Protein AF-B6SBI0-F1 (afdb_monomer_lite)

pLDDT: 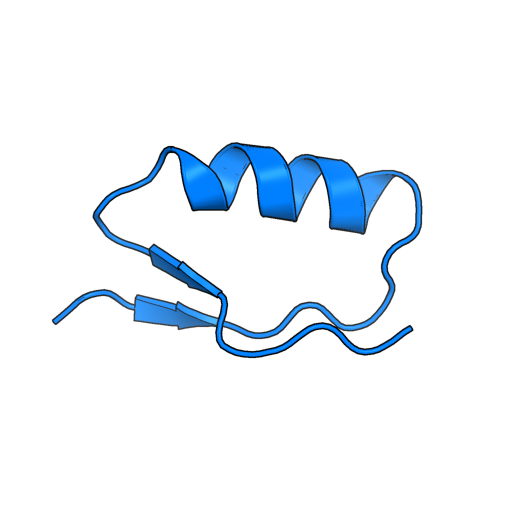mean 96.84, std 3.87, range [80.25, 98.69]

InterPro domains:
  IPR020828 Glyceraldehyde 3-phosphate dehydrogenase, NAD(P) binding domain [PF00044] (4-34)
  IPR036291 NAD(P)-binding domain superfamily [SSF51735] (5-34)

Radius of gyration: 9.18 Å; chains: 1; bounding box: 21×9×27 Å

Sequence (34 aa):
MPTTMGINGFGRIGRLVFRAASGNPDVTVKGVND

Structure (mmCIF, N/CA/C/O backbone):
data_AF-B6SBI0-F1
#
_entry.id   AF-B6SBI0-F1
#
loop_
_atom_site.group_PDB
_atom_site.id
_atom_site.type_symbol
_atom_site.label_atom_id
_atom_site.label_alt_id
_atom_site.label_comp_id
_atom_site.label_asym_id
_atom_site.label_entity_id
_atom_site.label_seq_id
_atom_site.pdbx_PDB_ins_code
_atom_site.Cartn_x
_atom_site.Cartn_y
_atom_site.Cartn_z
_atom_site.occupancy
_atom_site.B_iso_or_equiv
_atom_site.auth_seq_id
_atom_site.auth_comp_id
_atom_site.auth_asym_id
_atom_site.auth_atom_id
_atom_site.pdbx_PDB_model_num
ATOM 1 N N . MET A 1 1 ? -6.552 -4.163 16.747 1.00 80.25 1 MET A N 1
ATOM 2 C CA . MET A 1 1 ? -5.796 -3.051 16.127 1.00 80.25 1 MET A CA 1
ATOM 3 C C . MET A 1 1 ? -5.575 -3.415 14.669 1.00 80.25 1 MET A C 1
ATOM 5 O O . MET A 1 1 ? -5.255 -4.578 14.452 1.00 80.25 1 MET A O 1
ATOM 9 N N . PRO A 1 2 ? -5.768 -2.499 13.704 1.00 89.44 2 PRO A N 1
ATOM 10 C CA . PRO A 1 2 ? -5.520 -2.792 12.293 1.00 89.44 2 PRO A CA 1
ATOM 11 C C . PRO A 1 2 ? -4.066 -3.212 12.072 1.00 89.44 2 PRO A C 1
ATOM 13 O O . PRO A 1 2 ? -3.154 -2.630 12.671 1.00 89.44 2 PRO A O 1
ATOM 16 N N . THR A 1 3 ? -3.847 -4.206 11.218 1.00 96.38 3 THR A N 1
ATOM 17 C CA . THR A 1 3 ? -2.504 -4.659 10.854 1.00 96.38 3 THR A CA 1
ATOM 18 C C . THR A 1 3 ? -1.812 -3.568 10.047 1.00 96.38 3 THR A C 1
ATOM 20 O O . THR A 1 3 ? -2.355 -3.040 9.074 1.00 96.38 3 THR A O 1
ATOM 23 N N . THR A 1 4 ? -0.602 -3.199 10.454 1.00 97.75 4 THR A N 1
ATOM 24 C CA . THR A 1 4 ? 0.176 -2.167 9.772 1.00 97.75 4 THR A CA 1
ATOM 25 C C . THR A 1 4 ? 1.081 -2.776 8.711 1.00 97.75 4 THR A C 1
ATOM 27 O O . THR A 1 4 ? 1.611 -3.873 8.872 1.00 97.75 4 THR A O 1
ATOM 30 N N . MET A 1 5 ? 1.266 -2.053 7.610 1.00 97.56 5 MET A N 1
ATOM 31 C CA . MET A 1 5 ? 2.121 -2.479 6.502 1.00 97.56 5 MET A CA 1
ATOM 32 C C . MET A 1 5 ? 2.802 -1.274 5.846 1.00 97.56 5 MET A C 1
ATOM 34 O O . MET A 1 5 ? 2.266 -0.164 5.855 1.00 97.56 5 MET A O 1
ATOM 38 N N . GLY A 1 6 ? 3.978 -1.498 5.260 1.00 98.19 6 GLY A N 1
ATOM 39 C CA . GLY A 1 6 ? 4.615 -0.582 4.315 1.00 98.19 6 GLY A CA 1
ATOM 40 C C . GLY A 1 6 ? 4.653 -1.180 2.908 1.00 98.19 6 GLY A C 1
ATOM 41 O O . GLY A 1 6 ? 4.640 -2.400 2.756 1.00 98.19 6 GLY A O 1
ATOM 42 N N . ILE A 1 7 ? 4.704 -0.331 1.884 1.00 98.62 7 ILE A N 1
ATOM 43 C CA . ILE A 1 7 ? 4.887 -0.750 0.486 1.00 98.62 7 ILE A CA 1
ATOM 44 C C . ILE A 1 7 ? 6.285 -0.315 0.049 1.00 98.62 7 ILE A C 1
ATOM 46 O O . ILE A 1 7 ? 6.586 0.871 0.119 1.00 98.62 7 ILE A O 1
ATOM 50 N N . ASN A 1 8 ? 7.126 -1.255 -0.388 1.00 98.31 8 ASN A N 1
ATOM 51 C CA . ASN A 1 8 ? 8.435 -0.962 -0.974 1.00 98.31 8 ASN A CA 1
ATOM 52 C C . ASN A 1 8 ? 8.413 -1.333 -2.465 1.00 98.31 8 ASN A C 1
ATOM 54 O O . ASN A 1 8 ? 8.313 -2.514 -2.802 1.00 98.31 8 ASN A O 1
ATOM 58 N N . GLY A 1 9 ? 8.427 -0.324 -3.333 1.00 98.00 9 GLY A N 1
ATOM 59 C CA . GLY A 1 9 ? 8.112 -0.410 -4.756 1.00 98.00 9 GLY A CA 1
ATOM 60 C C . GLY A 1 9 ? 6.657 -0.019 -5.049 1.00 98.00 9 GLY A C 1
ATOM 61 O O . GLY A 1 9 ? 5.727 -0.825 -4.947 1.00 98.00 9 GLY A O 1
ATOM 62 N N . PHE A 1 10 ? 6.457 1.218 -5.494 1.00 98.50 10 PHE A N 1
ATOM 63 C CA . PHE A 1 10 ? 5.191 1.847 -5.868 1.00 98.50 10 PHE A CA 1
ATOM 64 C C . PHE A 1 10 ? 4.917 1.876 -7.383 1.00 98.50 10 PHE A C 1
ATOM 66 O O . PHE A 1 10 ? 4.216 2.742 -7.926 1.00 98.50 10 PHE A O 1
ATOM 73 N N . GLY A 1 11 ? 5.410 0.850 -8.078 1.00 97.69 11 GLY A N 1
ATOM 74 C CA . GLY A 1 11 ? 5.075 0.543 -9.466 1.00 97.69 11 GLY A CA 1
ATOM 75 C C . GLY A 1 11 ? 3.614 0.106 -9.665 1.00 97.69 11 GLY A C 1
ATOM 76 O O . GLY A 1 11 ? 2.722 0.389 -8.866 1.00 97.69 11 GLY A O 1
ATOM 77 N N . ARG A 1 12 ? 3.333 -0.616 -10.760 1.00 98.44 12 ARG A N 1
ATOM 78 C CA . ARG A 1 12 ? 1.956 -1.050 -11.088 1.00 98.44 12 ARG A CA 1
ATOM 79 C C . ARG A 1 12 ? 1.283 -1.798 -9.928 1.00 98.44 12 ARG A C 1
ATOM 81 O O . ARG A 1 12 ? 0.166 -1.444 -9.566 1.00 98.44 12 ARG A O 1
ATOM 88 N N . ILE A 1 13 ? 1.968 -2.776 -9.332 1.00 98.62 13 ILE A N 1
ATOM 89 C CA . ILE A 1 13 ? 1.414 -3.596 -8.243 1.00 98.62 13 ILE A CA 1
ATOM 90 C C . ILE A 1 13 ? 1.304 -2.808 -6.937 1.00 98.62 13 ILE A C 1
ATOM 92 O O . ILE A 1 13 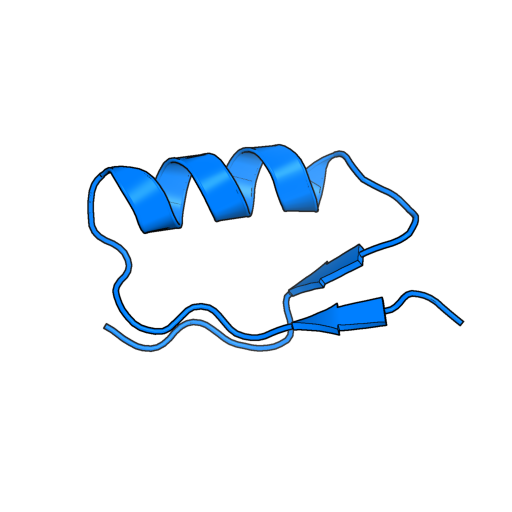? 0.247 -2.846 -6.317 1.00 98.62 13 ILE A O 1
ATOM 96 N N . GLY A 1 14 ? 2.323 -2.029 -6.558 1.00 98.56 14 GLY A N 1
ATOM 97 C CA . GLY A 1 14 ? 2.277 -1.213 -5.339 1.00 98.56 14 GLY A CA 1
ATOM 98 C C . GLY A 1 14 ? 1.070 -0.269 -5.302 1.00 98.56 14 GLY A C 1
ATOM 99 O O . GLY A 1 14 ? 0.381 -0.176 -4.286 1.00 98.56 14 GLY A O 1
ATOM 100 N N . ARG A 1 15 ? 0.718 0.340 -6.443 1.00 98.62 15 ARG A N 1
ATOM 101 C CA . ARG A 1 15 ? -0.488 1.180 -6.560 1.00 98.62 15 ARG A CA 1
ATOM 102 C C . ARG A 1 15 ? -1.795 0.399 -6.420 1.00 98.62 15 AR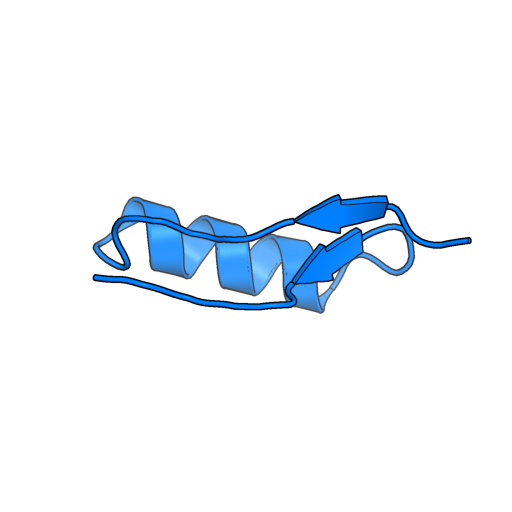G A C 1
ATOM 104 O O . ARG A 1 15 ? -2.746 0.919 -5.839 1.00 98.62 15 ARG A O 1
ATOM 111 N N . LEU A 1 16 ? -1.868 -0.826 -6.945 1.00 98.69 16 LEU A N 1
ATOM 112 C CA . LEU A 1 16 ? -3.047 -1.688 -6.781 1.00 98.69 16 LEU A CA 1
ATOM 113 C C . LEU A 1 16 ? -3.201 -2.148 -5.326 1.00 98.69 16 LEU A C 1
ATOM 115 O O . LEU A 1 16 ? -4.303 -2.080 -4.785 1.00 98.69 16 LEU A O 1
ATOM 119 N N . VAL A 1 17 ? -2.096 -2.526 -4.679 1.00 98.31 17 VAL A N 1
ATOM 120 C CA . VAL A 1 17 ? -2.065 -2.898 -3.257 1.00 98.31 17 VAL A CA 1
ATOM 121 C C . VAL A 1 17 ? -2.515 -1.730 -2.382 1.00 98.31 17 VAL A C 1
ATOM 123 O O . VAL A 1 17 ? -3.371 -1.916 -1.523 1.00 98.31 17 VAL A O 1
ATOM 126 N N . PHE A 1 18 ? -2.026 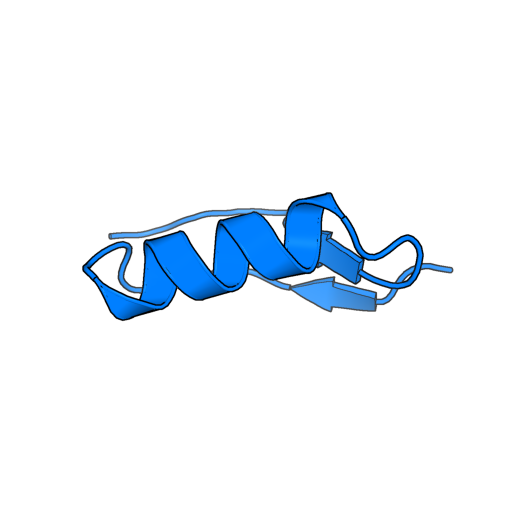-0.513 -2.633 1.00 98.38 18 PHE A N 1
ATOM 127 C CA . PHE A 1 18 ? -2.452 0.671 -1.882 1.00 98.38 18 PHE A CA 1
ATOM 128 C C . PHE A 1 18 ? -3.945 0.971 -2.046 1.00 98.38 18 PHE A C 1
ATOM 130 O O . PHE A 1 18 ? -4.619 1.285 -1.065 1.00 98.38 18 PHE A O 1
ATOM 137 N N . ARG A 1 19 ? -4.487 0.834 -3.263 1.00 98.44 19 ARG A N 1
ATOM 138 C CA . ARG A 1 19 ? -5.927 1.011 -3.516 1.00 98.44 19 ARG A CA 1
ATOM 139 C C . ARG A 1 19 ? -6.769 -0.011 -2.758 1.00 98.44 19 ARG A C 1
ATOM 141 O O . ARG A 1 19 ? -7.740 0.379 -2.121 1.00 98.44 19 ARG A O 1
ATOM 148 N N . ALA A 1 20 ? -6.383 -1.287 -2.792 1.00 98.31 20 ALA A N 1
ATOM 149 C CA . ALA A 1 20 ? -7.077 -2.337 -2.050 1.00 98.31 20 ALA A CA 1
ATOM 150 C C . ALA A 1 20 ? -6.994 -2.109 -0.530 1.00 98.31 20 ALA A C 1
ATOM 152 O O . ALA A 1 20 ? -8.004 -2.194 0.163 1.00 98.31 20 ALA A O 1
ATOM 153 N N . ALA A 1 21 ? -5.810 -1.752 -0.023 1.00 97.88 21 ALA A N 1
ATOM 154 C CA . ALA A 1 21 ? -5.596 -1.472 1.394 1.00 97.88 21 ALA A CA 1
ATOM 155 C C . ALA A 1 21 ? -6.377 -0.238 1.878 1.00 97.88 21 ALA A C 1
ATOM 157 O O . ALA A 1 21 ? -6.880 -0.247 2.992 1.00 97.88 21 ALA A O 1
ATOM 158 N N . SER A 1 22 ? -6.540 0.794 1.040 1.00 96.88 22 SER A N 1
ATOM 159 C CA . SER A 1 22 ? -7.295 2.011 1.394 1.00 96.88 22 SER A CA 1
ATOM 160 C C . SER A 1 22 ? -8.787 1.758 1.638 1.00 96.88 22 SER A C 1
ATOM 162 O O . SER A 1 22 ? -9.436 2.554 2.309 1.00 96.88 22 SER A O 1
ATOM 164 N N . GLY A 1 23 ? -9.335 0.670 1.088 1.00 96.75 23 GLY A N 1
ATOM 165 C CA . GLY A 1 23 ? -10.717 0.242 1.320 1.00 96.75 23 GLY A CA 1
ATOM 166 C C . GLY A 1 23 ? -10.869 -0.841 2.391 1.00 96.75 23 GLY A C 1
ATOM 167 O O . GLY A 1 23 ? -11.991 -1.269 2.647 1.00 96.75 23 GLY A O 1
ATOM 168 N N . ASN A 1 24 ? -9.772 -1.311 2.993 1.00 97.62 24 ASN A N 1
ATOM 169 C CA . ASN A 1 24 ? -9.793 -2.400 3.961 1.00 97.62 24 ASN A CA 1
ATOM 170 C C . ASN A 1 24 ? -9.623 -1.851 5.394 1.00 97.62 24 ASN A C 1
ATOM 172 O O . ASN A 1 24 ? -8.525 -1.403 5.729 1.00 97.62 24 ASN A O 1
ATOM 176 N N . PRO A 1 25 ? -10.657 -1.910 6.258 1.00 97.12 25 PRO A N 1
ATOM 177 C CA . PRO A 1 25 ? -10.581 -1.382 7.624 1.00 97.12 25 PRO A CA 1
ATOM 178 C C . PRO A 1 25 ? -9.594 -2.141 8.528 1.00 97.12 25 PRO A C 1
ATOM 180 O O . PRO A 1 25 ? -9.165 -1.603 9.550 1.00 97.12 25 PRO A O 1
ATOM 183 N N . ASP A 1 26 ? -9.199 -3.359 8.151 1.00 97.88 26 ASP A N 1
ATOM 184 C CA . ASP A 1 26 ? -8.279 -4.196 8.924 1.00 97.88 26 ASP A CA 1
ATOM 185 C C . ASP A 1 26 ? -6.803 -3.895 8.629 1.00 97.88 26 ASP A C 1
ATOM 187 O O . ASP A 1 26 ? -5.916 -4.443 9.291 1.00 97.88 26 ASP A O 1
ATOM 191 N N . VAL A 1 27 ? -6.516 -3.022 7.656 1.00 97.56 27 VAL A N 1
ATOM 192 C CA . VAL A 1 27 ? -5.154 -2.691 7.225 1.00 97.56 27 VAL A CA 1
ATOM 193 C C . VAL A 1 27 ? -4.898 -1.191 7.331 1.00 97.56 27 VAL A C 1
ATOM 195 O O . VAL A 1 27 ? -5.737 -0.357 7.012 1.00 97.56 27 VAL A O 1
ATOM 198 N N . THR A 1 28 ? -3.695 -0.815 7.756 1.00 98.06 28 THR A N 1
ATOM 199 C CA . TH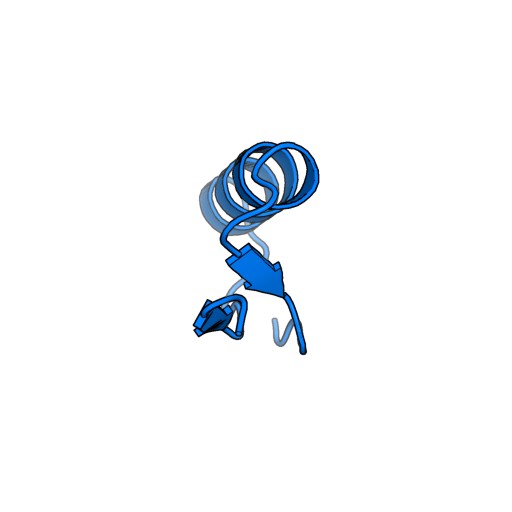R A 1 28 ? -3.224 0.574 7.700 1.00 98.06 28 THR A CA 1
ATOM 200 C C . THR A 1 28 ? -1.858 0.641 7.030 1.00 98.06 28 THR A C 1
ATOM 202 O O . THR A 1 28 ? -0.867 0.140 7.566 1.00 98.06 28 THR A O 1
ATOM 205 N N . VAL A 1 29 ? -1.781 1.309 5.877 1.00 97.81 29 VAL A N 1
ATOM 206 C CA . VAL A 1 29 ? -0.499 1.587 5.216 1.00 97.81 29 VAL A CA 1
ATOM 207 C C . VAL A 1 29 ? 0.199 2.731 5.953 1.00 97.81 29 VAL A C 1
ATOM 209 O O . VAL A 1 29 ? -0.330 3.837 6.031 1.00 97.81 29 VAL A O 1
ATOM 212 N N . LYS A 1 30 ? 1.374 2.463 6.529 1.00 98.00 30 LYS A N 1
ATOM 213 C CA . LYS A 1 30 ? 2.143 3.434 7.332 1.00 98.00 30 LYS A CA 1
ATOM 214 C C . LYS A 1 30 ? 3.273 4.116 6.566 1.00 98.00 30 LYS A C 1
ATOM 216 O O . LYS A 1 30 ? 3.786 5.126 7.032 1.00 98.00 30 LYS A O 1
ATOM 221 N N . GLY A 1 31 ? 3.647 3.588 5.408 1.00 98.19 31 GLY A N 1
ATOM 222 C CA . GLY A 1 31 ? 4.698 4.165 4.585 1.00 98.19 31 GLY A CA 1
ATOM 223 C C . GLY A 1 31 ? 4.729 3.554 3.195 1.00 98.19 31 GLY A C 1
ATOM 224 O O . GLY A 1 31 ? 4.358 2.395 3.000 1.00 98.19 31 GLY A O 1
ATOM 225 N N . VAL A 1 32 ? 5.179 4.355 2.239 1.00 98.19 32 VAL A N 1
ATOM 226 C CA . VAL A 1 32 ? 5.498 3.928 0.882 1.00 98.19 32 VAL A CA 1
ATOM 227 C C . VAL A 1 32 ? 6.928 4.377 0.608 1.00 98.19 32 VAL A C 1
ATOM 229 O O . VAL A 1 32 ? 7.250 5.54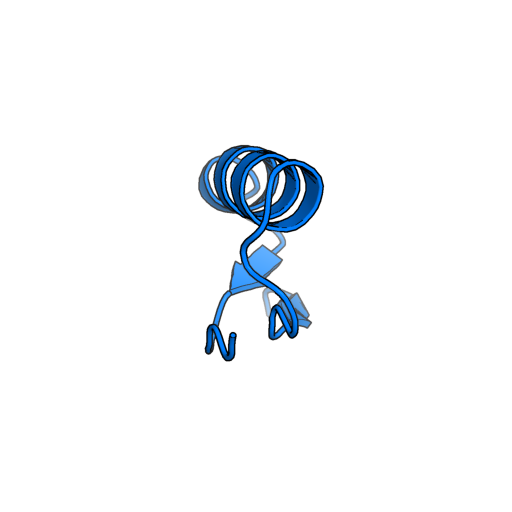4 0.815 1.00 98.19 32 VAL A O 1
ATOM 232 N N . ASN A 1 33 ? 7.764 3.441 0.182 1.00 98.12 33 ASN A N 1
ATOM 233 C CA . ASN A 1 33 ? 9.095 3.681 -0.357 1.00 98.12 33 ASN A CA 1
ATOM 234 C C . ASN A 1 33 ? 9.085 3.209 -1.814 1.00 98.12 33 ASN A C 1
ATOM 236 O O . ASN A 1 33 ? 8.496 2.167 -2.100 1.00 98.12 33 ASN A O 1
ATOM 240 N N . ASP A 1 34 ? 9.703 3.948 -2.723 1.00 85.50 34 ASP A N 1
ATOM 241 C CA . ASP A 1 34 ? 9.936 3.527 -4.111 1.00 85.50 34 ASP A CA 1
ATOM 242 C C . ASP A 1 34 ? 11.405 3.767 -4.455 1.00 85.50 34 ASP A C 1
ATOM 244 O O . ASP A 1 34 ? 11.922 4.834 -4.046 1.00 85.50 34 ASP A O 1
#

Secondary structure (DSSP, 8-state):
-PEEEEEE--SHHHHHHHHHHHT-TTEEEEEEE-

Foldseek 3Di:
DAAEDEAEDCPPVVVVVVVVQVPDPNYDYPYYHD

Organism: Amphidinium carterae (NCBI:txid2961)